Protein AF-A0A817SPJ3-F1 (afdb_monomer)

Nearest PDB structures (foldseek):
  8fky-assembly1_SS  TM=2.440E-01  e=5.234E+00  Homo sapiens

Mean predicted aligned error: 11.81 Å

Sequence (143 aa):
MVADNLAAHMIGGFQSSFSTGYFCRRCLINYDDRSLPILLNNVNTRTTIDHDMFVTELIRQPDKSPLMGVTGPSILQNLIGFHPIMSLPGDVMHDFIEGVCPMIIMAMLKQASTMRLRTYGEIEYFHMLNRMRTPIKIVLRVY

Radius of gyration: 21.51 Å; Cα contacts (8 Å, |Δi|>4): 140; chains: 1; bounding box: 38×29×67 Å

Secondary structure (DSSP, 8-state):
----HHHHHHHHTB---SSSSS--SSB---GGGTTS---GGG--B--HHHHHHHHHHHHH-GGG-SBTTB-S--TTTTSTT--HHHHSPP-HIIIIIIIIHHHHHHHHHHHHHHTT---SS----------SSS---------

Structure (mmCIF, N/CA/C/O backbone):
data_AF-A0A817SPJ3-F1
#
_entry.id   AF-A0A817SPJ3-F1
#
loop_
_atom_site.group_PDB
_atom_site.id
_atom_site.type_symbol
_atom_site.label_atom_id
_atom_site.label_alt_id
_atom_site.label_comp_id
_atom_site.label_asym_id
_atom_site.label_entity_id
_atom_site.label_seq_id
_atom_site.pdbx_PDB_ins_code
_atom_site.Cartn_x
_atom_site.Cartn_y
_atom_site.Cartn_z
_atom_site.occupancy
_atom_site.B_iso_or_equiv
_atom_site.auth_seq_id
_atom_site.auth_comp_id
_atom_site.auth_asym_id
_atom_site.auth_atom_id
_atom_site.pdbx_PDB_model_num
ATOM 1 N N . MET A 1 1 ? -1.300 -14.936 1.843 1.00 50.88 1 MET A N 1
ATOM 2 C CA . MET A 1 1 ? -2.425 -14.310 1.114 1.00 50.88 1 MET A CA 1
ATOM 3 C C . MET A 1 1 ? -1.860 -13.573 -0.080 1.00 50.88 1 MET A C 1
ATOM 5 O O . MET A 1 1 ? -0.920 -12.828 0.123 1.00 50.88 1 MET A O 1
ATOM 9 N N . VAL A 1 2 ? -2.359 -13.832 -1.289 1.00 66.75 2 VAL A N 1
ATOM 10 C CA . VAL A 1 2 ? -1.979 -13.120 -2.521 1.00 66.75 2 VAL A CA 1
ATOM 11 C C . VAL A 1 2 ? -3.203 -12.314 -2.933 1.00 66.75 2 VAL A C 1
ATOM 13 O O . VAL A 1 2 ? -4.285 -12.882 -3.047 1.00 66.75 2 VAL A O 1
ATOM 16 N N . ALA A 1 3 ? -3.054 -11.002 -3.059 1.00 74.62 3 ALA A N 1
ATOM 17 C CA . ALA A 1 3 ? -4.117 -10.089 -3.451 1.00 74.62 3 ALA A CA 1
ATOM 18 C C . ALA A 1 3 ? -3.505 -9.027 -4.362 1.00 74.62 3 ALA A C 1
ATOM 20 O O . ALA A 1 3 ? -2.360 -8.625 -4.140 1.00 74.62 3 ALA A O 1
ATOM 21 N N . ASP A 1 4 ? -4.264 -8.605 -5.369 1.00 85.88 4 ASP A N 1
ATOM 22 C CA . ASP A 1 4 ? -3.882 -7.464 -6.190 1.00 85.88 4 ASP A CA 1
ATOM 23 C C . ASP A 1 4 ? -3.838 -6.190 -5.332 1.00 85.88 4 ASP A C 1
ATOM 25 O O . ASP A 1 4 ? -4.328 -6.137 -4.192 1.00 85.88 4 ASP A O 1
ATOM 29 N N . ASN A 1 5 ? -3.211 -5.143 -5.861 1.00 87.31 5 ASN A N 1
ATOM 30 C CA . ASN A 1 5 ? -3.010 -3.923 -5.099 1.00 87.31 5 ASN A CA 1
ATOM 31 C C . ASN A 1 5 ? -4.332 -3.326 -4.580 1.00 87.31 5 ASN A C 1
ATOM 33 O O . ASN A 1 5 ? -4.386 -2.886 -3.428 1.00 87.31 5 ASN A O 1
ATOM 37 N N . LEU A 1 6 ? -5.395 -3.357 -5.389 1.00 90.94 6 LEU A N 1
ATOM 38 C CA . LEU A 1 6 ? -6.704 -2.816 -5.032 1.00 90.94 6 LEU A CA 1
ATOM 39 C C . LEU A 1 6 ? -7.383 -3.617 -3.917 1.00 90.94 6 LEU A C 1
ATOM 41 O O . LEU A 1 6 ? -7.720 -3.035 -2.883 1.00 90.94 6 LEU A O 1
ATOM 45 N N . ALA A 1 7 ? -7.525 -4.939 -4.058 1.00 91.75 7 ALA A N 1
ATOM 46 C CA . ALA A 1 7 ? -8.166 -5.749 -3.026 1.00 91.75 7 ALA A CA 1
ATOM 47 C C . ALA A 1 7 ? -7.381 -5.700 -1.714 1.00 91.75 7 ALA A C 1
ATOM 49 O O . ALA A 1 7 ? -7.974 -5.619 -0.639 1.00 91.75 7 ALA A O 1
ATOM 50 N N . ALA A 1 8 ? -6.049 -5.676 -1.769 1.00 92.75 8 ALA A N 1
ATOM 51 C CA . ALA A 1 8 ? -5.242 -5.563 -0.562 1.00 92.75 8 ALA A CA 1
ATOM 52 C C . ALA A 1 8 ? -5.390 -4.194 0.140 1.00 92.75 8 ALA A C 1
ATOM 54 O O . ALA A 1 8 ? -5.317 -4.142 1.369 1.00 92.75 8 ALA A O 1
ATOM 55 N N . HIS A 1 9 ? -5.660 -3.098 -0.585 1.00 94.56 9 HIS A N 1
ATOM 56 C CA . HIS A 1 9 ? -6.043 -1.821 0.038 1.00 94.56 9 HIS A CA 1
ATOM 57 C C . HIS A 1 9 ? -7.406 -1.924 0.730 1.00 94.56 9 HIS A C 1
ATOM 59 O O . HIS A 1 9 ? -7.527 -1.533 1.891 1.00 94.56 9 HIS A O 1
ATOM 65 N N . MET A 1 10 ? -8.398 -2.520 0.064 1.00 94.44 10 MET A N 1
ATOM 66 C CA . MET A 1 10 ? -9.745 -2.695 0.619 1.00 94.44 10 MET A CA 1
ATOM 67 C C . MET A 1 10 ? -9.746 -3.577 1.875 1.00 94.44 10 MET A C 1
ATOM 69 O O . MET A 1 10 ? -10.347 -3.215 2.883 1.00 94.44 10 MET A O 1
ATOM 73 N N . ILE A 1 11 ? -9.022 -4.702 1.854 1.00 94.88 11 ILE A N 1
ATOM 74 C CA . ILE A 1 11 ? -8.881 -5.595 3.015 1.00 94.88 11 ILE A CA 1
ATOM 75 C C . ILE A 1 11 ? -8.194 -4.865 4.174 1.00 94.88 11 ILE A C 1
ATOM 77 O O . ILE A 1 11 ? -8.593 -5.004 5.331 1.00 94.88 11 ILE A O 1
ATOM 81 N N . GLY A 1 12 ? -7.150 -4.091 3.878 1.00 94.69 12 GLY A N 1
ATOM 82 C CA . GLY A 1 12 ? -6.342 -3.409 4.883 1.00 94.69 12 GLY A CA 1
ATOM 83 C C . GLY A 1 12 ? -6.962 -2.146 5.485 1.00 94.69 12 GLY A C 1
ATOM 84 O O . GLY A 1 12 ? -6.388 -1.624 6.433 1.00 94.69 12 GLY A O 1
ATOM 85 N N . GLY A 1 13 ? -8.099 -1.661 4.974 1.00 95.75 13 GLY A N 1
ATOM 86 C CA . GLY A 1 13 ? -8.686 -0.392 5.427 1.00 95.75 13 GLY A CA 1
ATOM 87 C C . GLY A 1 13 ? -7.928 0.840 4.913 1.00 95.75 13 GLY A C 1
ATOM 88 O O . GLY A 1 13 ? -7.814 1.853 5.603 1.00 95.75 13 GLY A O 1
ATOM 89 N N . PHE A 1 14 ? -7.365 0.752 3.707 1.00 95.94 14 PHE A N 1
ATOM 90 C CA . PHE A 1 14 ? -6.646 1.847 3.057 1.00 95.94 14 PHE A CA 1
ATOM 91 C C . PHE A 1 14 ? -7.473 2.468 1.926 1.00 95.94 14 PHE A C 1
ATOM 93 O O . PHE A 1 14 ? -8.382 1.843 1.372 1.00 95.94 14 PHE A O 1
ATOM 100 N N . GLN A 1 15 ? -7.133 3.698 1.534 1.00 95.06 15 GLN A N 1
ATOM 101 C CA . GLN A 1 15 ? -7.760 4.331 0.378 1.00 95.06 15 GLN A CA 1
ATOM 102 C C . GLN A 1 15 ? -7.499 3.532 -0.903 1.00 95.06 15 GLN A C 1
ATOM 104 O O . GLN A 1 15 ? -6.425 2.978 -1.109 1.00 95.06 15 GLN A O 1
ATOM 109 N N . SER A 1 16 ? -8.493 3.499 -1.783 1.00 93.25 16 SER A N 1
ATOM 110 C CA . SER A 1 16 ? -8.415 2.802 -3.073 1.00 93.25 16 SER A CA 1
ATOM 111 C C . SER A 1 16 ? -8.129 3.750 -4.247 1.00 93.25 16 SER A C 1
ATOM 113 O O . SER A 1 16 ? -8.217 3.351 -5.404 1.00 93.25 16 SER A O 1
ATOM 115 N N . SER A 1 17 ? -7.805 5.015 -3.953 1.00 92.25 17 SER A N 1
ATOM 116 C CA . SER A 1 17 ? -7.337 5.992 -4.938 1.00 92.25 17 SER A CA 1
ATOM 117 C C . SER A 1 17 ? -5.811 5.996 -4.971 1.00 92.25 17 SER A C 1
ATOM 119 O O . SER A 1 17 ? -5.165 6.314 -3.972 1.00 92.25 17 SER A O 1
ATOM 121 N N . PHE A 1 18 ? -5.236 5.665 -6.130 1.00 90.19 18 PHE A N 1
ATOM 122 C CA . PHE A 1 18 ? -3.780 5.612 -6.333 1.00 90.19 18 PHE A CA 1
ATOM 123 C C . PHE A 1 18 ? -3.192 6.887 -6.943 1.00 90.19 18 PHE A C 1
ATOM 125 O O . PHE A 1 18 ? -1.989 6.967 -7.179 1.00 90.19 18 PHE A O 1
ATOM 132 N N . SER A 1 19 ? -4.039 7.878 -7.217 1.00 90.44 19 SER A N 1
ATOM 133 C CA . SER A 1 19 ? -3.666 9.122 -7.892 1.00 90.44 19 SER A CA 1
ATOM 134 C C . SER A 1 19 ? -3.711 10.354 -6.985 1.00 90.44 19 SER A C 1
ATOM 136 O O . SER A 1 19 ? -3.678 11.471 -7.490 1.00 90.44 19 SER A O 1
ATOM 138 N N . THR A 1 20 ? -3.854 10.173 -5.668 1.00 92.31 20 THR A N 1
ATOM 139 C CA . THR A 1 20 ? -4.048 11.266 -4.699 1.00 92.31 20 THR A CA 1
ATOM 140 C C . THR A 1 20 ? -3.559 10.884 -3.301 1.00 92.31 20 THR A C 1
ATOM 142 O O . THR A 1 20 ? -3.729 9.738 -2.880 1.00 92.31 20 THR A O 1
ATOM 145 N N . GLY A 1 21 ? -3.047 11.852 -2.535 1.00 93.19 21 GLY A N 1
ATOM 146 C CA . GLY A 1 21 ? -2.730 11.677 -1.112 1.00 93.19 21 GLY A CA 1
ATOM 147 C C . GLY A 1 21 ? -1.735 10.544 -0.835 1.00 93.19 21 GLY A C 1
ATOM 148 O O . GLY A 1 21 ? -0.831 10.289 -1.624 1.00 93.19 21 GLY A O 1
ATOM 149 N N . TYR A 1 22 ? -1.893 9.841 0.287 1.00 94.00 22 TYR A N 1
ATOM 150 C CA . TYR A 1 22 ? -0.998 8.747 0.690 1.00 94.00 22 TYR A CA 1
ATOM 151 C C . TYR A 1 22 ? -1.482 7.410 0.126 1.00 94.00 22 TYR A C 1
ATOM 153 O O . TYR A 1 22 ? -2.297 6.711 0.726 1.00 94.00 22 TYR A O 1
ATOM 161 N N . PHE A 1 23 ? -1.030 7.075 -1.074 1.00 91.06 23 PHE A N 1
ATOM 162 C CA . PHE A 1 23 ? -1.555 5.963 -1.876 1.00 91.06 23 PHE A CA 1
ATOM 163 C C . PHE A 1 23 ? -0.925 4.594 -1.575 1.00 91.06 23 PHE A C 1
ATOM 165 O O . PHE A 1 23 ? -1.332 3.594 -2.156 1.00 91.06 23 PHE A O 1
ATOM 172 N N . CYS A 1 24 ? 0.101 4.536 -0.724 1.00 89.94 24 CYS A N 1
ATOM 173 C CA . CYS A 1 24 ? 0.867 3.321 -0.471 1.00 89.94 24 CYS A CA 1
ATOM 174 C C . CYS A 1 24 ? 0.614 2.765 0.936 1.00 89.94 24 CYS A C 1
ATOM 176 O O . CYS A 1 24 ? 0.585 3.501 1.927 1.00 89.94 24 CYS A O 1
ATOM 178 N N . ARG A 1 25 ? 0.530 1.432 1.036 1.00 91.38 25 ARG A N 1
ATOM 179 C CA . ARG A 1 25 ? 0.434 0.715 2.321 1.00 91.38 25 ARG A CA 1
ATOM 180 C C . ARG A 1 25 ? 1.743 0.710 3.112 1.00 91.38 25 ARG A C 1
ATOM 182 O O . ARG A 1 25 ? 1.710 0.512 4.320 1.00 91.38 25 ARG A O 1
ATOM 189 N N . ARG A 1 26 ? 2.891 0.880 2.445 1.00 88.25 26 ARG A N 1
ATOM 190 C CA . ARG A 1 26 ? 4.224 0.711 3.054 1.00 88.25 26 ARG A CA 1
ATOM 191 C C . ARG A 1 26 ? 4.972 2.006 3.316 1.00 88.25 26 ARG A C 1
ATOM 193 O O . ARG A 1 26 ? 5.788 2.035 4.226 1.00 88.25 26 ARG A O 1
ATOM 200 N N . CYS A 1 27 ? 4.713 3.066 2.561 1.00 88.88 27 CYS A N 1
ATOM 201 C CA . CYS A 1 27 ? 5.352 4.360 2.775 1.00 88.88 27 CYS A CA 1
ATOM 202 C C . CYS A 1 27 ? 4.323 5.446 3.093 1.00 88.88 27 CYS A C 1
ATOM 204 O O . CYS A 1 27 ? 3.137 5.328 2.780 1.00 88.88 27 CYS A O 1
ATOM 206 N N . LEU A 1 28 ? 4.801 6.508 3.731 1.00 91.44 28 LEU A N 1
ATOM 207 C CA . LEU A 1 28 ? 4.062 7.731 4.031 1.00 91.44 28 LEU A CA 1
ATOM 208 C C . LEU A 1 28 ? 4.498 8.845 3.074 1.00 91.44 28 LEU A C 1
ATOM 210 O O . LEU A 1 28 ? 4.815 9.953 3.492 1.00 91.44 28 LEU A O 1
ATOM 214 N N . ILE A 1 29 ? 4.546 8.527 1.780 1.00 8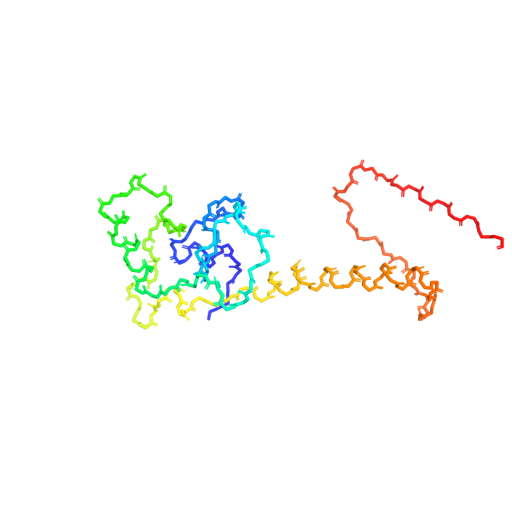9.75 29 ILE A N 1
ATOM 215 C CA . ILE A 1 29 ? 4.824 9.493 0.714 1.00 89.75 29 ILE A CA 1
ATOM 216 C C . ILE A 1 29 ? 3.489 9.988 0.161 1.00 89.75 29 ILE A C 1
ATOM 218 O O . ILE A 1 29 ? 2.602 9.183 -0.141 1.00 89.75 29 ILE A O 1
ATOM 222 N N . ASN A 1 30 ? 3.349 11.305 0.032 1.00 90.94 30 ASN A N 1
ATOM 223 C CA . ASN A 1 30 ? 2.210 11.897 -0.651 1.00 90.94 30 ASN A CA 1
ATOM 224 C C . ASN A 1 30 ? 2.381 11.751 -2.171 1.00 90.94 30 ASN A C 1
ATOM 226 O O . ASN A 1 30 ? 3.492 11.809 -2.695 1.00 90.94 30 ASN A O 1
ATOM 230 N N . TYR A 1 31 ? 1.278 11.566 -2.889 1.00 89.88 31 TYR A N 1
ATOM 231 C CA . TYR A 1 31 ? 1.245 11.479 -4.341 1.00 89.88 31 TYR A CA 1
ATOM 232 C C . TYR A 1 31 ? 1.973 12.643 -5.021 1.00 89.88 31 TYR A C 1
ATOM 234 O O . TYR A 1 31 ? 2.664 12.421 -6.019 1.00 89.88 31 TYR A O 1
ATOM 242 N N . ASP A 1 32 ? 1.872 13.849 -4.468 1.00 89.31 32 ASP A N 1
ATOM 243 C CA . ASP A 1 32 ? 2.519 15.043 -5.021 1.00 89.31 32 ASP A CA 1
ATOM 244 C C . ASP A 1 32 ? 4.054 14.992 -4.904 1.00 89.31 32 ASP A C 1
ATOM 246 O O . ASP A 1 32 ? 4.759 15.500 -5.773 1.00 89.31 32 ASP A O 1
ATOM 250 N N . ASP A 1 33 ? 4.577 14.268 -3.913 1.00 85.12 33 ASP A N 1
ATOM 251 C CA . ASP A 1 33 ? 6.013 14.147 -3.631 1.00 85.12 33 ASP A CA 1
ATOM 252 C C . ASP A 1 33 ? 6.665 12.914 -4.288 1.00 85.12 33 ASP A C 1
ATOM 254 O O . ASP A 1 33 ? 7.872 12.691 -4.167 1.00 85.12 33 ASP A O 1
ATOM 258 N N . ARG A 1 34 ? 5.890 12.093 -5.014 1.00 81.88 34 ARG A N 1
ATOM 259 C CA . ARG A 1 34 ? 6.333 10.780 -5.532 1.00 81.88 34 ARG A CA 1
ATOM 260 C C . ARG A 1 34 ? 7.516 10.836 -6.506 1.00 81.88 34 ARG A C 1
ATOM 262 O O . ARG A 1 34 ? 8.185 9.829 -6.705 1.00 81.88 34 ARG A O 1
ATOM 269 N N . SER A 1 35 ? 7.726 11.974 -7.168 1.00 73.88 35 SER A N 1
ATOM 270 C CA . SER A 1 35 ? 8.758 12.159 -8.198 1.00 73.88 35 SER A CA 1
ATOM 271 C C . SER A 1 35 ? 10.107 12.611 -7.646 1.00 73.88 35 SER A C 1
ATOM 273 O O . SER A 1 35 ? 11.057 12.755 -8.416 1.00 73.88 35 SER A O 1
ATOM 275 N N . LEU A 1 36 ? 10.210 12.873 -6.341 1.00 63.84 36 LEU A N 1
ATOM 276 C CA . LEU A 1 36 ? 11.479 13.262 -5.742 1.00 63.84 36 LEU A CA 1
ATOM 277 C C . LEU A 1 36 ? 12.454 12.072 -5.781 1.00 63.84 36 LEU A C 1
ATOM 279 O O . LEU A 1 36 ? 12.037 10.935 -5.548 1.00 63.84 36 LEU A O 1
ATOM 283 N N . PRO A 1 37 ? 13.751 12.292 -6.067 1.00 58.12 37 PRO A N 1
ATOM 284 C CA . PRO A 1 37 ? 14.770 11.263 -5.921 1.00 58.12 37 PRO A CA 1
ATOM 285 C C . PRO A 1 37 ? 14.948 10.968 -4.429 1.00 58.12 37 PRO A C 1
ATOM 287 O O . PRO A 1 37 ? 15.806 11.532 -3.751 1.00 58.12 37 PRO A O 1
ATOM 290 N N . ILE A 1 38 ? 14.082 10.115 -3.891 1.00 58.59 38 ILE A N 1
ATOM 291 C CA . ILE A 1 38 ? 14.167 9.688 -2.504 1.00 58.59 38 ILE A CA 1
ATOM 292 C C . ILE A 1 38 ? 15.312 8.680 -2.446 1.00 58.59 38 ILE A C 1
ATOM 294 O O . ILE A 1 38 ? 15.202 7.555 -2.934 1.00 58.59 38 ILE A O 1
ATOM 298 N N . LEU A 1 39 ? 16.443 9.100 -1.876 1.00 57.66 39 LEU A N 1
ATOM 299 C CA . LEU A 1 39 ? 17.477 8.174 -1.421 1.00 57.66 39 LEU A CA 1
ATOM 300 C C . LEU A 1 39 ? 16.785 7.098 -0.577 1.00 57.66 39 LEU A C 1
ATOM 302 O O . LEU A 1 39 ? 16.078 7.448 0.367 1.00 57.66 39 LEU A O 1
ATOM 306 N N . LEU A 1 40 ? 16.987 5.813 -0.899 1.00 57.28 40 LEU A N 1
ATOM 307 C CA . LEU A 1 40 ? 16.324 4.681 -0.224 1.00 57.28 40 LEU A CA 1
ATOM 308 C C . LEU A 1 40 ? 16.387 4.767 1.316 1.00 57.28 40 LEU A C 1
ATOM 310 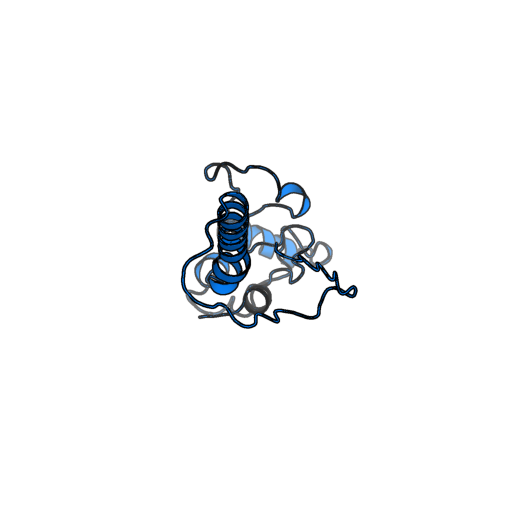O O . LEU A 1 40 ? 15.490 4.272 1.990 1.00 57.28 40 LEU A O 1
ATOM 314 N N . ASN A 1 41 ? 17.406 5.434 1.865 1.00 57.44 41 ASN A N 1
ATOM 315 C CA . ASN A 1 41 ? 17.611 5.608 3.304 1.00 57.44 41 ASN A CA 1
ATOM 316 C C . ASN A 1 41 ? 16.696 6.651 3.977 1.00 57.44 41 ASN A C 1
ATOM 318 O O . ASN A 1 41 ? 16.641 6.675 5.200 1.00 57.44 41 ASN A O 1
ATOM 322 N N . ASN A 1 42 ? 15.976 7.484 3.217 1.00 62.97 42 ASN A N 1
ATOM 323 C CA . ASN A 1 42 ? 15.103 8.544 3.744 1.00 62.97 42 ASN A CA 1
ATOM 324 C C . ASN A 1 42 ? 13.615 8.310 3.427 1.00 62.97 42 ASN A C 1
ATOM 326 O O . ASN A 1 42 ? 12.802 9.230 3.525 1.00 62.97 42 ASN A O 1
ATOM 330 N N . VAL A 1 43 ? 13.233 7.097 3.016 1.00 68.94 43 VAL A N 1
ATOM 331 C CA . VAL A 1 43 ? 11.822 6.774 2.783 1.00 68.94 43 VAL A CA 1
ATOM 332 C C . VAL A 1 43 ? 11.119 6.646 4.133 1.00 68.94 43 VAL A C 1
ATOM 334 O O . VAL A 1 43 ? 11.347 5.682 4.865 1.00 68.94 43 VAL A O 1
ATOM 337 N N . ASN A 1 44 ? 10.220 7.587 4.438 1.00 82.31 44 ASN A N 1
ATOM 338 C CA . ASN A 1 44 ? 9.307 7.475 5.575 1.00 82.31 44 ASN A CA 1
ATOM 339 C C . ASN A 1 44 ? 8.437 6.223 5.401 1.00 82.31 44 ASN A C 1
ATOM 341 O O . ASN A 1 44 ? 7.457 6.213 4.650 1.00 82.31 44 ASN A O 1
ATOM 345 N N . THR A 1 45 ? 8.841 5.142 6.063 1.00 89.19 45 THR A N 1
ATOM 346 C CA . THR A 1 45 ? 8.171 3.842 6.023 1.00 89.19 45 THR A CA 1
ATOM 347 C C . THR A 1 45 ? 7.080 3.823 7.081 1.00 89.19 45 THR A C 1
ATOM 349 O O . THR A 1 45 ? 7.296 4.254 8.208 1.00 89.19 45 THR A O 1
ATOM 352 N N . ARG A 1 46 ? 5.902 3.320 6.720 1.00 92.50 46 ARG A N 1
ATOM 353 C CA . ARG A 1 46 ? 4.772 3.187 7.635 1.00 92.50 46 ARG A CA 1
ATOM 354 C C . ARG A 1 46 ? 5.045 2.043 8.606 1.00 92.50 46 ARG A C 1
ATOM 356 O O . ARG A 1 46 ? 5.122 0.888 8.183 1.00 92.50 46 ARG A O 1
ATOM 363 N N . THR A 1 47 ? 5.164 2.350 9.892 1.00 94.06 47 THR A N 1
ATOM 364 C CA . THR A 1 47 ? 5.282 1.326 10.936 1.00 94.06 47 THR A CA 1
ATOM 365 C C . THR A 1 47 ? 3.904 0.834 11.387 1.00 94.06 47 THR A C 1
ATOM 367 O O . THR A 1 47 ? 2.872 1.426 11.059 1.00 94.06 47 THR A O 1
ATOM 370 N N . THR A 1 48 ? 3.867 -0.269 12.139 1.00 94.69 48 THR A N 1
ATOM 371 C CA . THR A 1 48 ? 2.631 -0.744 12.784 1.00 94.69 48 THR A CA 1
ATOM 372 C C . THR A 1 48 ? 2.090 0.296 13.766 1.00 94.69 48 THR A C 1
ATOM 374 O O . THR A 1 48 ? 0.902 0.587 13.750 1.00 94.69 48 THR A O 1
ATOM 377 N N . ILE A 1 49 ? 2.983 0.945 14.521 1.00 95.56 49 ILE A N 1
ATOM 378 C CA . ILE A 1 49 ? 2.653 1.991 15.497 1.00 95.56 49 ILE A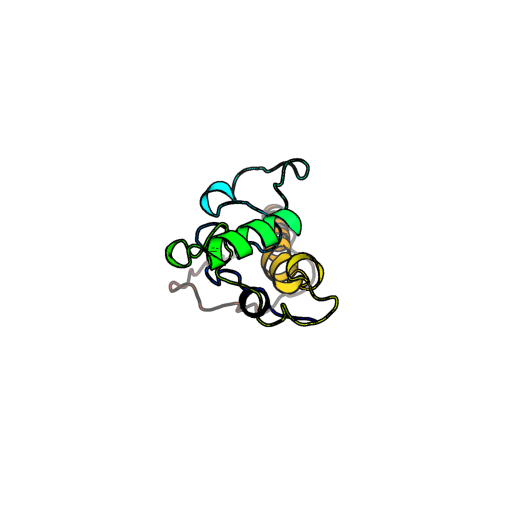 CA 1
ATOM 379 C C . ILE A 1 49 ? 1.993 3.192 14.809 1.00 95.56 49 ILE A C 1
ATOM 381 O O . ILE A 1 49 ? 0.938 3.647 15.249 1.00 95.56 49 ILE A O 1
ATOM 385 N N . ASP A 1 50 ? 2.576 3.677 13.706 1.00 94.31 50 ASP A N 1
ATOM 386 C CA . ASP A 1 50 ? 1.995 4.789 12.941 1.00 94.31 50 ASP A CA 1
ATOM 387 C C . ASP A 1 50 ? 0.598 4.426 12.433 1.00 94.31 50 ASP A C 1
ATOM 389 O O . ASP A 1 50 ? -0.341 5.214 12.534 1.00 94.31 50 ASP A O 1
ATOM 393 N N . HIS A 1 51 ? 0.451 3.212 11.894 1.00 96.00 51 HIS A N 1
ATOM 394 C CA . HIS A 1 51 ? -0.819 2.741 11.360 1.00 96.00 51 HIS A CA 1
ATOM 395 C C . HIS A 1 51 ? -1.906 2.668 12.436 1.00 96.00 51 HIS A C 1
ATOM 397 O O . HIS A 1 51 ? -2.987 3.216 12.222 1.00 96.00 51 HIS A O 1
ATOM 403 N N . ASP A 1 52 ? -1.608 2.064 13.587 1.00 96.25 52 ASP A N 1
ATOM 404 C CA . ASP A 1 52 ? -2.546 1.935 14.705 1.00 96.25 52 ASP A CA 1
ATOM 405 C C . ASP A 1 52 ? -2.954 3.303 15.262 1.00 96.25 52 ASP A C 1
ATOM 407 O O . ASP A 1 52 ? -4.123 3.524 15.599 1.00 96.25 52 ASP A O 1
ATOM 411 N N . MET A 1 53 ? -2.017 4.256 15.301 1.00 96.81 53 MET A N 1
ATOM 412 C CA . MET A 1 53 ? -2.300 5.641 15.670 1.00 96.81 53 MET A CA 1
ATOM 413 C C . MET A 1 53 ? -3.287 6.288 14.688 1.00 96.81 53 MET A C 1
ATOM 415 O O . MET A 1 53 ? -4.278 6.876 15.126 1.00 96.81 53 MET A O 1
ATOM 419 N N . PHE A 1 54 ? -3.068 6.155 13.374 1.00 96.06 54 PHE A N 1
ATOM 420 C CA . PHE A 1 54 ? -3.983 6.704 12.365 1.00 96.06 54 PHE A CA 1
ATOM 421 C C . PHE A 1 54 ? -5.369 6.059 12.428 1.00 96.06 54 PHE A C 1
ATOM 423 O O . PHE A 1 54 ? -6.370 6.766 12.343 1.00 96.06 54 PHE A O 1
ATOM 430 N N . VAL A 1 55 ? -5.444 4.736 12.612 1.00 96.69 55 VAL A N 1
ATOM 431 C CA . VAL A 1 55 ? -6.718 4.015 12.761 1.00 96.69 55 VAL A CA 1
ATOM 432 C C . VAL A 1 55 ? -7.459 4.494 14.010 1.00 96.69 55 VAL A C 1
ATOM 434 O O . VAL A 1 55 ? -8.644 4.810 13.932 1.00 96.69 55 VAL A O 1
ATOM 437 N N . THR A 1 56 ? -6.770 4.612 15.147 1.00 96.69 56 THR A N 1
ATOM 438 C CA . THR A 1 56 ? -7.365 5.083 16.408 1.00 96.69 56 THR A CA 1
ATOM 439 C C . THR A 1 56 ? -7.906 6.505 16.281 1.00 96.69 56 THR A C 1
ATOM 441 O O . THR A 1 56 ? -9.006 6.797 16.752 1.00 96.69 56 THR A O 1
ATOM 444 N N . GLU A 1 57 ? -7.153 7.394 15.635 1.00 96.62 57 GLU A N 1
ATOM 445 C CA . GLU A 1 57 ? -7.580 8.774 15.407 1.00 96.62 57 GLU A CA 1
ATOM 446 C C . GLU A 1 57 ? -8.801 8.842 14.485 1.00 96.62 57 GLU A C 1
ATOM 448 O O . GLU A 1 57 ? -9.744 9.581 14.757 1.00 96.62 57 GLU A O 1
ATOM 453 N N . LEU A 1 58 ? -8.832 8.019 13.440 1.00 96.06 58 LEU A N 1
ATOM 454 C CA . LEU A 1 58 ? -9.938 7.981 12.490 1.00 96.06 58 LEU A CA 1
ATOM 455 C C . LEU A 1 58 ? -11.204 7.335 13.084 1.00 96.06 58 LEU A C 1
ATOM 457 O O . LEU A 1 58 ? -12.310 7.732 12.735 1.00 96.06 58 LEU A O 1
ATOM 461 N N . ILE A 1 59 ? -11.068 6.415 14.047 1.00 94.75 59 ILE A N 1
ATOM 462 C CA . ILE A 1 59 ? -12.201 5.919 14.852 1.00 94.75 59 ILE A CA 1
ATOM 463 C C . ILE A 1 59 ? -12.798 7.047 15.708 1.00 94.75 59 ILE A C 1
ATOM 465 O O . ILE A 1 59 ? -14.015 7.109 15.877 1.00 94.75 59 ILE A O 1
ATOM 469 N N . ARG A 1 60 ? -11.963 7.947 16.245 1.00 95.50 60 ARG A N 1
ATOM 470 C CA . ARG A 1 60 ? -12.426 9.110 17.022 1.00 95.50 60 ARG A CA 1
ATOM 471 C C . ARG A 1 60 ? -13.021 10.207 16.140 1.00 95.50 60 ARG A C 1
ATOM 473 O O . ARG A 1 60 ? -13.949 10.879 16.579 1.00 95.50 60 ARG A O 1
ATOM 480 N N . GLN A 1 61 ? -12.477 10.399 14.938 1.00 95.31 61 GLN A N 1
ATOM 481 C CA . GLN A 1 61 ? -12.833 11.480 14.009 1.00 95.31 61 GLN A CA 1
ATOM 482 C C . GLN A 1 61 ? -13.023 10.935 12.580 1.00 95.31 61 GLN A C 1
ATOM 484 O O . GLN A 1 61 ? -12.135 11.083 11.731 1.00 95.31 61 GLN A O 1
ATOM 489 N N . PRO A 1 62 ? -14.165 10.276 12.295 1.00 92.88 62 PRO A N 1
ATOM 490 C CA . PRO A 1 62 ? -14.399 9.609 11.010 1.00 92.88 62 PRO A CA 1
ATOM 491 C C . PRO A 1 62 ? -14.450 10.559 9.805 1.00 92.88 62 PRO A C 1
ATOM 493 O O . PRO A 1 62 ? -14.192 10.152 8.674 1.00 92.88 62 PRO A O 1
ATOM 496 N N . ASP A 1 63 ? -14.762 11.832 10.041 1.00 94.50 63 ASP A N 1
ATOM 497 C CA . ASP A 1 63 ? -14.836 12.912 9.054 1.00 94.50 63 ASP A CA 1
ATOM 498 C C . ASP A 1 63 ? -13.477 13.264 8.426 1.00 94.50 63 ASP A C 1
ATOM 500 O O . ASP A 1 63 ? -13.427 13.824 7.333 1.00 94.50 63 ASP A O 1
ATOM 504 N N . LYS A 1 64 ? -12.368 12.878 9.069 1.00 91.88 64 LYS A N 1
ATOM 505 C CA . LYS A 1 64 ? -10.999 13.089 8.569 1.00 91.88 64 LYS A CA 1
ATOM 506 C C . LYS A 1 64 ? -10.520 12.022 7.581 1.00 91.88 64 LYS A C 1
ATOM 508 O O . LYS A 1 64 ? -9.352 12.025 7.192 1.00 91.88 64 LYS A O 1
ATOM 513 N N . SER A 1 65 ? -11.382 11.084 7.199 1.00 91.69 65 SER A N 1
ATOM 514 C CA . SER A 1 65 ? -11.039 10.025 6.252 1.00 91.69 65 SER A CA 1
ATOM 515 C C . SER A 1 65 ? -10.875 10.566 4.818 1.00 91.69 65 SER A C 1
ATOM 517 O O . SER A 1 65 ? -11.738 11.315 4.359 1.00 91.69 65 SER A O 1
ATOM 519 N N . PRO A 1 66 ? -9.829 10.166 4.064 1.00 94.69 66 PRO A N 1
ATOM 520 C CA . PRO A 1 66 ? -8.719 9.303 4.471 1.00 94.69 66 PRO A CA 1
ATOM 521 C C . PRO A 1 66 ? -7.621 10.053 5.252 1.00 94.69 66 PRO A C 1
ATOM 523 O O . PRO A 1 66 ? -7.034 11.012 4.750 1.00 94.69 66 PRO A O 1
ATOM 526 N N . LEU A 1 67 ? -7.241 9.542 6.429 1.00 95.56 67 LEU A N 1
ATOM 527 C CA . LEU A 1 67 ? -6.134 10.077 7.233 1.00 95.56 67 LEU A CA 1
ATOM 528 C C . LEU A 1 67 ? -4.848 9.313 6.921 1.00 95.56 67 LEU A C 1
ATOM 530 O O . LEU A 1 67 ? -4.752 8.114 7.174 1.00 95.56 67 LEU A O 1
ATOM 534 N N . MET A 1 68 ? -3.846 9.992 6.355 1.00 94.81 68 MET A N 1
ATOM 535 C CA . MET A 1 68 ? -2.580 9.358 5.949 1.00 94.81 68 MET A CA 1
ATOM 536 C C . MET A 1 68 ? -2.802 8.102 5.080 1.00 94.81 68 MET A C 1
ATOM 538 O O . MET A 1 68 ? -2.080 7.106 5.168 1.00 94.81 68 MET A O 1
ATOM 542 N N . GLY A 1 69 ? -3.847 8.120 4.245 1.00 95.00 69 GLY A N 1
ATOM 543 C CA . GLY A 1 69 ? -4.209 7.011 3.357 1.00 95.00 69 GLY A CA 1
ATOM 544 C C . GLY A 1 69 ? -4.955 5.856 4.029 1.00 95.00 69 GLY A C 1
ATOM 545 O O . GLY A 1 69 ? -5.278 4.882 3.355 1.00 95.00 69 GLY A O 1
ATOM 546 N N . VAL A 1 70 ? -5.233 5.940 5.332 1.00 96.62 70 VAL A N 1
ATOM 547 C CA . VAL A 1 70 ? -6.117 5.017 6.057 1.00 96.62 70 VAL A CA 1
ATOM 548 C C . VAL A 1 70 ? -7.551 5.521 5.937 1.00 96.62 70 VAL A C 1
ATOM 550 O O . VAL A 1 70 ? -7.806 6.701 6.163 1.00 96.62 70 VAL A O 1
ATOM 553 N N . THR A 1 71 ? -8.482 4.641 5.582 1.00 96.50 71 THR A N 1
ATOM 554 C CA . THR A 1 71 ? -9.919 4.951 5.510 1.00 96.50 71 THR A CA 1
ATOM 555 C C . THR A 1 71 ? -10.707 4.389 6.684 1.00 96.50 71 THR A C 1
ATOM 557 O O . THR A 1 71 ? -11.818 4.849 6.938 1.00 96.50 71 THR A O 1
ATOM 560 N N . GLY A 1 72 ? -10.146 3.411 7.394 1.00 95.06 72 GLY A N 1
ATOM 561 C CA . GLY A 1 72 ? -10.786 2.737 8.513 1.00 95.06 72 GLY A CA 1
ATOM 562 C C . GLY A 1 72 ? -9.950 1.571 9.034 1.00 95.06 72 GLY A C 1
ATOM 563 O O . GLY A 1 72 ? -8.861 1.306 8.519 1.00 95.06 72 GLY A O 1
ATOM 564 N N . PRO A 1 73 ? -10.452 0.859 10.053 1.00 95.81 73 PRO A N 1
ATOM 565 C CA . PRO A 1 73 ? -9.868 -0.407 10.461 1.00 95.81 73 PRO A CA 1
ATOM 566 C C . PRO A 1 73 ? -9.926 -1.452 9.339 1.00 95.81 73 PRO A C 1
ATOM 568 O O . PRO A 1 73 ? -10.837 -1.457 8.508 1.00 95.81 73 PRO A O 1
ATOM 571 N N . SER A 1 74 ? -8.981 -2.391 9.352 1.00 95.69 74 SER A N 1
ATOM 572 C CA . SER A 1 74 ? -9.022 -3.544 8.454 1.00 95.69 74 SER A CA 1
ATOM 573 C C . SER A 1 74 ? -10.202 -4.461 8.769 1.00 95.69 74 SER A C 1
ATOM 575 O O . SER A 1 74 ? -10.494 -4.743 9.931 1.00 95.69 74 SER A O 1
ATOM 577 N N . ILE A 1 75 ? -10.807 -5.038 7.728 1.00 95.31 75 ILE A N 1
ATOM 578 C CA . ILE A 1 75 ? -11.867 -6.049 7.879 1.00 95.31 75 ILE A CA 1
ATOM 579 C C . ILE A 1 75 ? -11.388 -7.301 8.635 1.00 95.31 75 ILE A C 1
ATOM 581 O O . ILE A 1 75 ? -12.198 -8.031 9.199 1.00 95.31 75 ILE A O 1
ATOM 585 N N . LEU A 1 76 ? -10.074 -7.551 8.651 1.00 94.81 76 LEU A N 1
ATOM 586 C CA . LEU A 1 76 ? -9.446 -8.683 9.331 1.00 94.81 76 LEU A CA 1
ATOM 587 C C . LEU A 1 76 ? -8.805 -8.285 10.671 1.00 94.81 76 LEU A C 1
ATOM 589 O O . LEU A 1 76 ? -8.029 -9.064 11.211 1.00 94.81 76 LEU A O 1
ATOM 593 N N . GLN A 1 77 ? -9.123 -7.115 11.239 1.00 92.38 77 GLN A N 1
ATOM 594 C CA . GLN A 1 77 ? -8.513 -6.645 12.497 1.00 92.38 77 GLN A CA 1
ATOM 595 C C . GLN A 1 77 ? -8.665 -7.624 13.678 1.00 92.38 77 GLN A C 1
ATOM 597 O O . GLN A 1 77 ? -7.833 -7.647 14.576 1.00 92.38 77 GLN A O 1
ATOM 602 N N . ASN A 1 78 ? -9.727 -8.436 13.682 1.00 93.06 78 ASN A N 1
ATOM 603 C CA . ASN A 1 78 ? -10.018 -9.381 14.762 1.00 93.06 78 ASN A CA 1
ATOM 604 C C . ASN A 1 78 ? -9.331 -10.743 14.550 1.00 93.06 78 ASN A C 1
ATOM 606 O O . ASN A 1 78 ? -9.455 -11.633 15.391 1.00 93.06 78 ASN A O 1
ATOM 610 N N . LEU A 1 79 ? -8.646 -10.941 13.419 1.00 95.06 79 LEU A N 1
ATOM 611 C 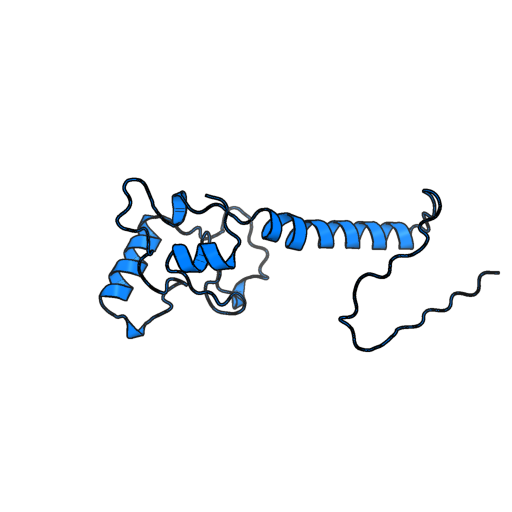CA . LEU A 1 79 ? -7.936 -12.177 13.125 1.00 95.06 79 LEU A CA 1
ATOM 612 C C . LEU A 1 79 ? -6.603 -12.196 13.885 1.00 95.06 79 LEU A C 1
ATOM 614 O O . LEU A 1 79 ? -5.745 -11.336 13.699 1.00 95.06 79 LEU A O 1
ATOM 618 N N . ILE A 1 80 ? -6.418 -13.206 14.733 1.00 94.31 80 ILE A N 1
ATOM 619 C CA . ILE A 1 80 ? -5.210 -13.354 15.552 1.00 94.31 80 ILE A CA 1
ATOM 620 C C . ILE A 1 80 ? -3.977 -13.465 14.647 1.00 94.31 80 ILE A C 1
ATOM 622 O O . ILE A 1 80 ? -3.937 -14.283 13.729 1.00 94.31 80 ILE A O 1
ATOM 626 N N . GLY A 1 81 ? -2.961 -12.645 14.925 1.00 91.81 81 GLY A N 1
ATOM 627 C CA . GLY A 1 81 ? -1.708 -12.621 14.164 1.00 91.81 81 GLY A CA 1
ATOM 628 C C . GLY A 1 81 ? -1.794 -11.894 12.818 1.00 91.81 81 GLY A C 1
ATOM 629 O O . GLY A 1 81 ? -0.811 -11.884 12.076 1.00 91.81 81 GLY A O 1
ATOM 630 N N . PHE A 1 82 ? -2.934 -11.278 12.494 1.00 95.00 82 PHE A N 1
ATOM 631 C CA . PHE A 1 82 ? -3.067 -10.433 11.317 1.00 95.00 82 PHE A CA 1
ATOM 632 C C . PHE A 1 82 ? -2.811 -8.968 11.667 1.00 95.00 82 PHE A C 1
ATOM 634 O O . PHE A 1 82 ? -3.443 -8.404 12.555 1.00 95.00 82 PHE A O 1
ATOM 641 N N . HIS A 1 83 ? -1.922 -8.332 10.911 1.00 94.62 83 HIS A N 1
ATOM 642 C CA . HIS A 1 83 ? -1.748 -6.888 10.935 1.00 94.62 83 HIS A CA 1
ATOM 643 C C . HIS A 1 83 ? -1.584 -6.389 9.495 1.00 94.62 83 HIS A C 1
ATOM 645 O O . HIS A 1 83 ? -0.688 -6.881 8.806 1.00 94.62 83 HIS A O 1
ATOM 651 N N . PRO A 1 84 ? -2.355 -5.394 9.012 1.00 93.62 84 PRO A N 1
ATOM 652 C CA . PRO A 1 84 ? -2.322 -4.966 7.610 1.00 93.62 84 PRO A CA 1
ATOM 653 C C . PRO A 1 84 ? -0.913 -4.667 7.083 1.00 93.62 84 PRO A C 1
ATOM 655 O O . PRO A 1 84 ? -0.551 -5.092 5.992 1.00 93.62 84 PRO A O 1
ATOM 658 N N . ILE A 1 85 ? -0.086 -4.005 7.894 1.00 93.44 85 ILE A N 1
ATOM 659 C CA . ILE A 1 85 ? 1.300 -3.649 7.542 1.00 93.44 85 ILE A CA 1
ATOM 660 C C . ILE A 1 85 ? 2.236 -4.862 7.417 1.00 93.44 85 ILE A C 1
ATOM 662 O O . ILE A 1 85 ? 3.150 -4.841 6.595 1.00 93.44 85 ILE A O 1
ATOM 666 N N . MET A 1 86 ? 2.017 -5.923 8.199 1.00 92.00 86 MET A N 1
ATOM 667 C CA . MET A 1 86 ? 2.902 -7.097 8.220 1.00 92.00 86 MET A CA 1
ATOM 668 C C . MET A 1 86 ? 2.387 -8.249 7.353 1.00 92.00 86 MET A C 1
ATOM 670 O O . MET A 1 86 ? 3.178 -8.994 6.779 1.00 92.00 86 MET A O 1
ATOM 674 N N . SER A 1 87 ? 1.068 -8.404 7.259 1.00 92.75 87 SER A N 1
ATOM 675 C CA . SER A 1 87 ? 0.413 -9.592 6.709 1.00 92.75 87 SER A CA 1
ATOM 676 C C . SER A 1 87 ? -0.029 -9.430 5.251 1.00 92.75 87 SER A C 1
ATOM 678 O O . SER A 1 87 ? -0.168 -10.434 4.551 1.00 92.75 87 SER A O 1
ATOM 680 N N . LEU A 1 88 ? -0.239 -8.197 4.763 1.00 91.56 88 LEU A N 1
ATOM 681 C CA . LEU A 1 88 ? -0.530 -7.941 3.346 1.00 91.56 88 LEU A CA 1
ATOM 682 C C . LEU A 1 88 ? 0.788 -7.843 2.557 1.00 91.56 88 LEU A C 1
ATOM 684 O O . LEU A 1 88 ? 1.601 -6.941 2.811 1.00 91.56 88 LEU A O 1
ATOM 688 N N . PRO A 1 89 ? 1.034 -8.731 1.576 1.00 86.88 89 PRO A N 1
ATOM 689 C CA . PRO A 1 89 ? 2.229 -8.616 0.753 1.00 86.88 89 PRO A CA 1
ATOM 690 C C . PRO A 1 89 ? 2.167 -7.376 -0.152 1.00 86.88 89 PRO A C 1
ATOM 692 O O . PRO A 1 89 ? 1.114 -6.762 -0.367 1.00 86.88 89 PRO A O 1
ATOM 695 N N . GLY A 1 90 ? 3.337 -6.993 -0.664 1.00 80.75 90 GLY A N 1
ATOM 696 C CA . GLY A 1 90 ? 3.414 -6.108 -1.824 1.00 80.75 90 GLY A CA 1
ATOM 697 C C . GLY A 1 90 ? 2.886 -6.813 -3.073 1.00 80.75 90 GLY A C 1
ATOM 698 O O . GLY A 1 90 ? 2.858 -8.045 -3.131 1.00 80.75 90 GLY A O 1
ATOM 699 N N . ASP A 1 91 ? 2.469 -6.030 -4.059 1.00 80.75 91 ASP A N 1
ATOM 700 C CA . ASP A 1 91 ? 2.021 -6.552 -5.345 1.00 80.75 91 ASP A CA 1
ATOM 701 C C . ASP A 1 91 ? 3.221 -6.598 -6.297 1.00 80.75 91 ASP A C 1
ATOM 703 O O . ASP A 1 91 ? 3.543 -5.629 -6.978 1.00 80.75 91 ASP A O 1
ATOM 707 N N . VAL A 1 92 ? 3.924 -7.735 -6.307 1.00 75.56 92 VAL A N 1
ATOM 708 C CA . VAL A 1 92 ? 5.114 -7.927 -7.154 1.00 75.56 92 VAL A CA 1
ATOM 709 C C . VAL A 1 92 ? 4.766 -7.792 -8.637 1.00 75.56 92 VAL A C 1
ATOM 711 O O . VAL A 1 92 ? 5.598 -7.324 -9.411 1.00 75.56 92 VAL A O 1
ATOM 714 N N . MET A 1 93 ? 3.553 -8.177 -9.048 1.00 72.75 93 MET A N 1
ATOM 715 C CA . MET A 1 93 ? 3.149 -8.037 -10.445 1.00 72.75 93 MET A CA 1
ATOM 716 C C . MET A 1 93 ? 3.027 -6.561 -10.811 1.00 72.75 93 MET A C 1
ATOM 718 O O . MET A 1 93 ? 3.636 -6.134 -11.790 1.00 72.75 93 MET A O 1
ATOM 722 N N . HIS A 1 94 ? 2.351 -5.765 -9.987 1.00 69.19 94 HIS A N 1
ATOM 723 C CA . HIS A 1 94 ? 2.263 -4.326 -10.210 1.00 69.19 94 HIS A CA 1
ATOM 724 C C . HIS A 1 94 ? 3.642 -3.643 -10.140 1.00 69.19 94 HIS A C 1
ATOM 726 O O . HIS A 1 94 ? 4.051 -2.940 -11.063 1.00 69.19 94 HIS A O 1
ATOM 732 N N . ASP A 1 95 ? 4.408 -3.879 -9.075 1.00 69.38 95 ASP A N 1
ATOM 733 C CA . ASP A 1 95 ? 5.637 -3.120 -8.823 1.00 69.38 95 ASP A CA 1
ATOM 734 C C . ASP A 1 95 ? 6.763 -3.490 -9.803 1.00 69.38 95 ASP A C 1
ATOM 736 O O . ASP A 1 95 ? 7.502 -2.623 -10.282 1.00 69.38 95 ASP A O 1
ATOM 740 N N . PHE A 1 96 ? 6.886 -4.774 -10.149 1.00 75.50 96 PHE A N 1
ATOM 741 C CA . PHE A 1 96 ? 7.948 -5.254 -11.028 1.00 75.50 96 PHE A CA 1
ATOM 742 C C . PHE A 1 96 ? 7.499 -5.350 -12.486 1.00 75.50 96 PHE A C 1
ATOM 744 O O . PHE A 1 96 ? 8.149 -4.771 -13.356 1.00 75.50 96 PHE A O 1
ATOM 751 N N . ILE A 1 97 ? 6.397 -6.053 -12.764 1.00 75.25 97 ILE A N 1
ATOM 752 C CA . ILE A 1 97 ? 5.986 -6.394 -14.135 1.00 75.25 97 ILE A CA 1
ATOM 753 C C . ILE A 1 97 ? 5.254 -5.231 -14.813 1.00 75.25 97 ILE A C 1
ATOM 755 O O . ILE A 1 97 ? 5.471 -5.012 -16.002 1.00 75.25 97 ILE A O 1
ATOM 759 N N . GLU A 1 98 ? 4.434 -4.466 -14.090 1.00 71.38 98 GLU A N 1
ATOM 760 C CA . GLU A 1 98 ? 3.755 -3.284 -14.648 1.00 71.38 98 GLU A CA 1
ATOM 761 C C . GLU A 1 98 ? 4.587 -2.001 -14.491 1.00 71.38 98 GLU A C 1
ATOM 763 O O . GLU A 1 98 ? 4.543 -1.125 -15.355 1.00 71.38 98 GLU A O 1
ATOM 768 N N . GLY A 1 99 ? 5.381 -1.902 -13.423 1.00 75.56 99 GLY A N 1
ATOM 769 C CA . GLY A 1 99 ? 6.220 -0.743 -13.129 1.00 75.56 99 GLY A CA 1
ATOM 770 C C . GLY A 1 99 ? 7.595 -0.794 -13.796 1.00 75.56 99 GLY A C 1
ATOM 771 O O . GLY A 1 99 ? 7.840 -0.176 -14.835 1.00 75.56 99 GLY A O 1
ATOM 772 N N . VAL A 1 100 ? 8.542 -1.480 -13.154 1.00 79.25 100 VAL A N 1
ATOM 773 C CA . VAL A 1 100 ? 9.975 -1.360 -13.476 1.00 79.25 100 VAL A CA 1
ATOM 774 C C . VAL A 1 100 ? 10.359 -2.048 -14.789 1.00 79.25 100 VAL A C 1
ATOM 776 O O . VAL A 1 100 ? 11.066 -1.455 -15.610 1.00 79.25 100 VAL A O 1
ATOM 779 N N . CYS A 1 101 ? 9.902 -3.280 -15.023 1.00 83.94 101 CYS A N 1
ATOM 780 C CA . CYS A 1 101 ? 10.282 -4.061 -16.201 1.00 83.94 101 CYS A CA 1
ATOM 781 C C . CYS A 1 101 ? 9.961 -3.350 -17.526 1.00 83.94 101 CYS A C 1
ATOM 783 O O . CYS A 1 101 ? 10.866 -3.260 -18.360 1.00 83.94 101 CYS A O 1
ATOM 785 N N . PRO A 1 102 ? 8.755 -2.788 -17.745 1.00 84.00 102 PRO A N 1
ATOM 786 C CA . PRO A 1 102 ? 8.439 -2.091 -18.987 1.00 84.00 102 PRO A CA 1
ATOM 787 C C . PRO A 1 102 ? 9.340 -0.878 -19.222 1.00 84.00 102 PRO A C 1
ATOM 789 O O . PRO A 1 102 ? 9.757 -0.645 -20.356 1.00 84.00 102 PRO A O 1
ATOM 792 N N . MET A 1 103 ? 9.697 -0.135 -18.166 1.00 82.31 103 MET A N 1
ATOM 793 C CA . MET A 1 103 ? 10.616 1.003 -18.273 1.00 82.31 103 MET A CA 1
ATOM 794 C C . MET A 1 103 ? 12.014 0.564 -18.718 1.00 82.31 103 MET A C 1
ATOM 796 O O . MET A 1 103 ? 12.583 1.164 -19.633 1.00 82.31 103 MET A O 1
ATOM 800 N N . ILE A 1 104 ? 12.548 -0.503 -18.114 1.00 84.62 104 ILE A N 1
ATOM 801 C CA . ILE A 1 104 ? 13.868 -1.045 -18.460 1.00 84.62 104 ILE A CA 1
ATOM 802 C C . ILE A 1 104 ? 13.865 -1.588 -19.890 1.00 84.62 104 ILE A C 1
ATOM 804 O O . ILE A 1 104 ? 14.725 -1.217 -20.686 1.00 84.62 104 ILE A O 1
ATOM 808 N N . ILE A 1 105 ? 12.876 -2.412 -20.248 1.00 87.38 105 ILE A N 1
ATOM 809 C CA . ILE A 1 105 ? 12.758 -2.990 -21.593 1.00 87.38 105 ILE A CA 1
ATOM 810 C C . ILE A 1 105 ? 12.639 -1.874 -22.637 1.00 87.38 105 ILE A C 1
ATOM 812 O O . ILE A 1 105 ? 13.335 -1.901 -23.648 1.00 87.38 105 ILE A O 1
ATOM 816 N N . MET A 1 106 ? 11.831 -0.841 -22.378 1.00 85.25 106 MET A N 1
ATOM 817 C CA . MET A 1 106 ? 11.700 0.315 -23.269 1.00 85.25 106 MET A CA 1
ATOM 818 C C . MET A 1 106 ? 13.031 1.058 -23.444 1.00 85.25 106 MET A C 1
ATOM 820 O O . MET A 1 106 ? 13.376 1.448 -24.561 1.00 85.25 106 MET A O 1
ATOM 824 N N . ALA A 1 107 ? 13.791 1.259 -22.365 1.00 80.69 107 ALA A N 1
ATOM 825 C CA . ALA A 1 107 ? 15.107 1.889 -22.432 1.00 80.69 107 ALA A CA 1
ATOM 826 C C . ALA A 1 107 ? 16.100 1.043 -23.247 1.00 80.69 107 ALA A C 1
ATOM 828 O O . ALA A 1 107 ? 16.784 1.574 -24.124 1.00 80.69 107 ALA A O 1
ATOM 829 N N . MET A 1 108 ? 16.120 -0.276 -23.029 1.00 83.62 108 MET A N 1
ATOM 830 C CA . MET A 1 108 ? 16.955 -1.211 -23.787 1.00 83.62 108 MET A CA 1
ATOM 831 C C . MET A 1 108 ? 16.595 -1.219 -25.276 1.00 83.62 108 MET A C 1
ATOM 833 O O . MET A 1 108 ? 17.486 -1.127 -26.117 1.00 83.62 108 MET A O 1
ATOM 837 N N . LEU A 1 109 ? 15.303 -1.260 -25.619 1.00 84.69 109 LEU A N 1
ATOM 838 C CA . LEU A 1 109 ? 14.832 -1.225 -27.007 1.00 84.69 109 LEU A CA 1
ATOM 839 C C . LEU A 1 109 ? 15.193 0.096 -27.701 1.00 84.69 109 LEU A C 1
ATOM 841 O O . LEU A 1 109 ? 15.674 0.087 -28.835 1.00 84.69 109 LEU A O 1
ATOM 845 N N . LYS A 1 110 ? 15.034 1.237 -27.015 1.00 79.62 110 LYS A N 1
ATOM 846 C CA . LYS A 1 110 ? 15.473 2.549 -27.524 1.00 79.62 110 LYS A CA 1
ATOM 847 C C . LYS A 1 110 ? 16.977 2.567 -27.788 1.00 79.62 110 LYS A C 1
ATOM 849 O O . LYS A 1 110 ? 17.401 2.998 -28.863 1.00 79.62 110 LYS A O 1
ATOM 854 N N . GLN A 1 111 ? 17.778 2.049 -26.861 1.00 78.25 111 GLN A N 1
ATOM 855 C CA . GLN A 1 111 ? 19.227 1.981 -27.027 1.00 78.25 111 GLN A CA 1
ATOM 856 C C . GLN A 1 111 ? 19.625 1.060 -28.190 1.00 78.25 111 GLN A C 1
ATOM 858 O O . GLN A 1 111 ? 20.416 1.464 -29.041 1.00 78.25 111 GLN 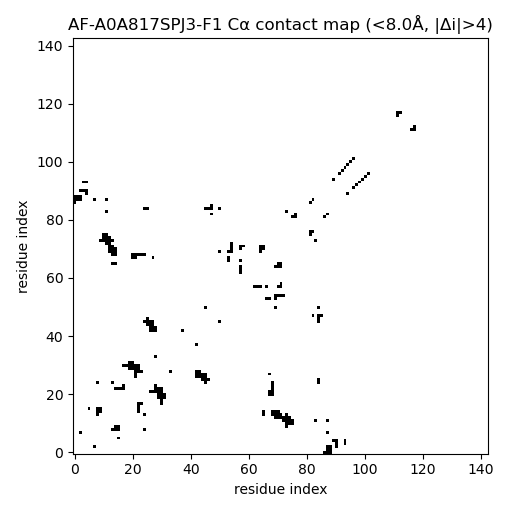A O 1
ATOM 863 N N . ALA A 1 112 ? 19.026 -0.129 -28.285 1.00 77.06 112 ALA A N 1
ATOM 864 C CA . ALA A 1 112 ? 19.264 -1.081 -29.369 1.00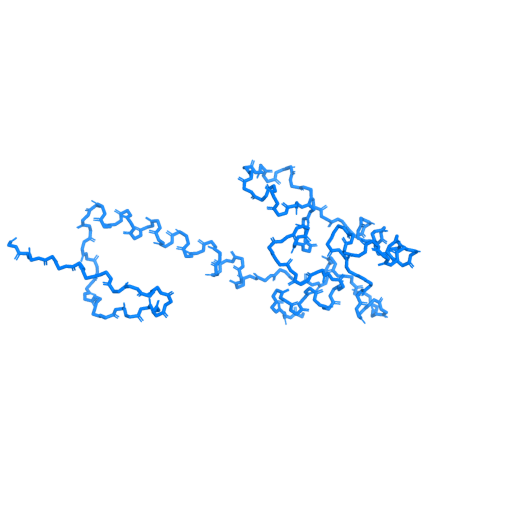 77.06 112 ALA A CA 1
ATOM 865 C C . ALA A 1 112 ? 18.897 -0.495 -30.744 1.00 77.06 112 ALA A C 1
ATOM 867 O O . ALA A 1 112 ? 19.672 -0.622 -31.695 1.00 77.06 112 ALA A O 1
ATOM 868 N N . SER A 1 113 ? 17.771 0.227 -30.834 1.00 75.88 113 SER A N 1
ATOM 869 C CA . SER A 1 113 ? 17.372 0.929 -32.062 1.00 75.88 113 SER A CA 1
ATOM 870 C C . SER A 1 113 ? 18.362 2.029 -32.461 1.00 75.88 113 SER A C 1
ATOM 872 O O . SER A 1 113 ? 18.690 2.164 -33.640 1.00 75.88 113 SER A O 1
ATOM 874 N N . THR A 1 114 ? 18.901 2.765 -31.481 1.00 77.06 114 THR A N 1
ATOM 875 C CA . THR A 1 114 ? 19.879 3.843 -31.702 1.00 77.06 114 THR A CA 1
ATOM 876 C C . THR A 1 114 ? 21.216 3.277 -32.179 1.00 77.06 114 THR A C 1
ATOM 878 O O . THR A 1 114 ? 21.833 3.815 -33.094 1.00 77.06 114 THR A O 1
ATOM 881 N N . MET A 1 115 ? 21.628 2.139 -31.616 1.00 72.19 115 MET A N 1
ATOM 882 C CA . MET A 1 115 ? 22.827 1.400 -32.018 1.00 72.19 115 MET A CA 1
ATOM 883 C C . MET A 1 115 ? 22.658 0.632 -33.345 1.00 72.19 115 MET A C 1
ATOM 885 O O . MET A 1 115 ? 23.606 -0.002 -33.799 1.00 72.19 115 MET A O 1
ATOM 889 N N . ARG A 1 116 ? 21.472 0.678 -33.981 1.00 64.88 116 ARG A N 1
ATOM 890 C CA . ARG A 1 116 ? 21.118 -0.081 -35.199 1.00 64.88 116 ARG A CA 1
ATOM 891 C C . ARG A 1 116 ? 21.380 -1.592 -35.081 1.00 64.88 116 ARG A C 1
ATOM 893 O O . ARG A 1 116 ? 21.609 -2.259 -36.090 1.00 64.88 116 ARG A O 1
ATOM 900 N N . LEU A 1 117 ? 21.314 -2.146 -33.870 1.00 55.38 117 LEU A N 1
ATOM 901 C CA . LEU A 1 117 ? 21.431 -3.585 -33.642 1.00 55.38 117 LEU A CA 1
ATOM 902 C C . LEU A 1 117 ? 20.140 -4.250 -34.150 1.00 55.38 117 LEU A C 1
ATOM 904 O O . LEU A 1 117 ? 19.073 -4.053 -33.575 1.00 55.38 117 LEU A O 1
ATOM 908 N N . ARG A 1 118 ? 20.221 -4.969 -35.280 1.00 55.94 118 ARG A N 1
ATOM 909 C CA . ARG A 1 118 ? 19.062 -5.534 -36.009 1.00 55.94 118 ARG A CA 1
ATOM 910 C C . ARG A 1 118 ? 18.888 -7.053 -35.892 1.00 55.94 118 ARG A C 1
ATOM 912 O O . ARG A 1 118 ? 18.002 -7.600 -36.536 1.00 55.94 118 ARG A O 1
ATOM 919 N N . THR A 1 119 ? 19.685 -7.750 -35.093 1.00 51.69 119 THR A N 1
ATOM 920 C CA . THR A 1 119 ? 19.648 -9.222 -35.029 1.00 51.69 119 THR A CA 1
ATOM 921 C C . THR A 1 119 ? 19.345 -9.735 -33.627 1.00 51.69 119 THR A C 1
ATOM 923 O O . THR A 1 119 ? 20.181 -9.612 -32.739 1.00 51.69 119 THR A O 1
ATOM 926 N N . TYR A 1 120 ? 18.166 -10.330 -33.448 1.00 42.56 120 TYR A N 1
ATOM 927 C CA . TYR A 1 120 ? 17.969 -11.788 -33.452 1.00 42.56 120 TYR A CA 1
ATOM 928 C C . TYR A 1 120 ? 16.697 -12.050 -34.281 1.00 42.56 120 TYR A C 1
ATOM 930 O O . TYR A 1 120 ? 15.793 -11.221 -34.258 1.00 42.56 120 TYR A O 1
ATOM 938 N N . GLY A 1 121 ? 16.709 -13.102 -35.104 1.00 42.66 121 GLY A N 1
ATOM 939 C CA . GLY A 1 121 ? 15.840 -13.301 -36.274 1.00 42.66 121 GLY A CA 1
ATOM 940 C C . GLY A 1 121 ? 14.356 -12.938 -36.117 1.00 42.66 121 GLY A C 1
ATOM 941 O O . GLY A 1 121 ? 13.737 -13.251 -35.110 1.00 42.66 121 GLY A O 1
ATOM 942 N N . GLU A 1 122 ? 13.836 -12.280 -37.159 1.00 41.00 122 GLU A N 1
ATOM 943 C CA . GLU A 1 122 ? 12.420 -12.185 -37.550 1.00 41.00 122 GLU A CA 1
ATOM 944 C C . GLU A 1 122 ? 11.406 -11.991 -36.410 1.00 41.00 122 GLU A C 1
ATOM 946 O O . GLU A 1 122 ? 10.669 -12.898 -36.036 1.00 41.00 122 GLU A O 1
ATOM 951 N N . ILE A 1 123 ? 11.289 -10.759 -35.904 1.00 43.53 123 ILE A N 1
ATOM 952 C CA . ILE A 1 123 ? 10.079 -10.353 -35.177 1.00 43.53 123 ILE A CA 1
ATOM 953 C C . ILE A 1 123 ? 9.054 -9.893 -36.217 1.00 43.53 123 ILE A C 1
ATOM 955 O O . ILE A 1 123 ? 8.927 -8.702 -36.513 1.00 43.53 123 ILE A O 1
ATOM 959 N N . GLU A 1 124 ? 8.339 -10.855 -36.798 1.00 41.88 124 GLU A N 1
ATOM 960 C CA . GLU A 1 124 ? 7.070 -10.585 -37.465 1.00 41.88 124 GLU A CA 1
ATOM 961 C C . GLU A 1 124 ? 5.970 -10.363 -36.414 1.00 41.88 124 GLU A C 1
ATOM 963 O O . GLU A 1 124 ? 5.756 -11.172 -35.517 1.00 41.88 124 GLU A O 1
ATOM 968 N N . TYR A 1 125 ? 5.277 -9.232 -36.569 1.00 42.53 125 TYR A N 1
ATOM 969 C CA . TYR A 1 125 ? 4.073 -8.791 -35.859 1.00 42.53 125 TYR A CA 1
ATOM 970 C C . TYR A 1 125 ? 4.165 -8.582 -34.342 1.00 42.53 125 TYR A C 1
ATOM 972 O O . TYR A 1 125 ? 4.030 -9.496 -33.536 1.00 42.53 125 TYR A O 1
ATOM 980 N N . PHE A 1 126 ? 4.169 -7.305 -33.944 1.00 37.28 126 PHE A N 1
ATOM 981 C CA . PHE A 1 126 ? 3.690 -6.921 -32.619 1.00 37.28 126 PHE A CA 1
ATO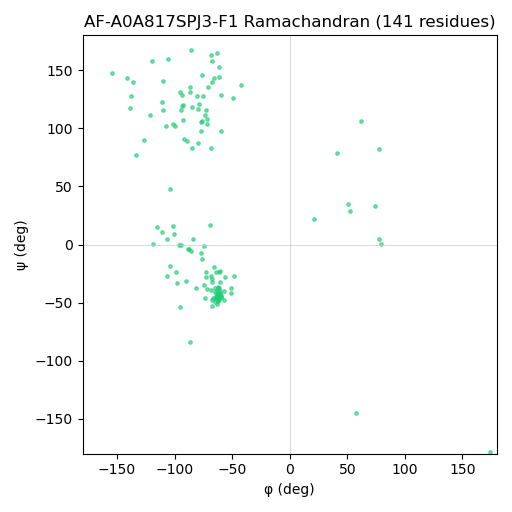M 982 C C . PHE A 1 126 ? 2.620 -5.830 -32.707 1.00 37.28 126 PHE A C 1
ATOM 984 O O . PHE A 1 126 ? 2.886 -4.629 -32.690 1.00 37.28 126 PHE A O 1
ATOM 991 N N . HIS A 1 127 ? 1.367 -6.276 -32.798 1.00 39.09 127 HIS A N 1
ATOM 992 C CA . HIS A 1 127 ? 0.201 -5.477 -32.440 1.00 39.09 127 HIS A CA 1
ATOM 993 C C . HIS A 1 127 ? 0.050 -5.507 -30.910 1.00 39.09 127 HIS A C 1
ATOM 995 O O . HIS A 1 127 ? -0.684 -6.334 -30.378 1.00 39.09 127 HIS A O 1
ATOM 1001 N N . MET A 1 128 ? 0.705 -4.592 -30.183 1.00 34.03 128 MET A N 1
ATOM 1002 C CA . MET A 1 128 ? 0.293 -4.273 -28.808 1.00 34.03 128 MET A CA 1
ATOM 1003 C C . MET A 1 128 ? -0.370 -2.890 -28.745 1.00 34.03 128 MET A C 1
ATOM 1005 O O . MET A 1 128 ? 0.281 -1.853 -28.709 1.00 34.03 128 MET A O 1
ATOM 1009 N N . LEU A 1 129 ? -1.706 -2.959 -28.679 1.00 33.41 129 LEU A N 1
ATOM 1010 C CA . LEU A 1 129 ? -2.612 -2.102 -27.902 1.00 33.41 129 LEU A CA 1
ATOM 1011 C C . LEU A 1 129 ? -2.936 -0.692 -28.430 1.00 33.41 129 LEU A C 1
ATOM 1013 O O . LEU A 1 129 ? -2.452 0.325 -27.946 1.00 33.41 129 LEU A O 1
ATOM 1017 N N . ASN A 1 130 ? -3.894 -0.645 -29.361 1.00 33.22 130 ASN A N 1
ATOM 1018 C CA . ASN A 1 130 ? -5.287 -0.155 -29.220 1.00 33.22 130 ASN A CA 1
ATOM 1019 C C . ASN A 1 130 ? -5.715 0.825 -28.088 1.00 33.22 130 ASN A C 1
ATOM 1021 O O . ASN A 1 130 ? -6.910 0.925 -27.817 1.00 33.22 130 ASN A O 1
ATOM 1025 N N . ARG A 1 131 ? -4.836 1.608 -27.449 1.00 40.00 131 ARG A N 1
ATOM 1026 C CA . ARG A 1 131 ? -5.264 2.708 -26.548 1.00 40.00 131 ARG A CA 1
ATOM 1027 C C . ARG A 1 131 ? -4.828 4.113 -26.957 1.00 40.00 131 ARG A C 1
ATOM 1029 O O . ARG A 1 131 ? -5.229 5.069 -26.302 1.00 40.00 131 ARG A O 1
ATOM 1036 N N . MET A 1 132 ? -4.118 4.279 -28.071 1.00 36.59 132 MET A N 1
ATOM 1037 C CA . MET A 1 132 ? -3.830 5.604 -28.630 1.00 36.59 132 MET A CA 1
ATOM 1038 C C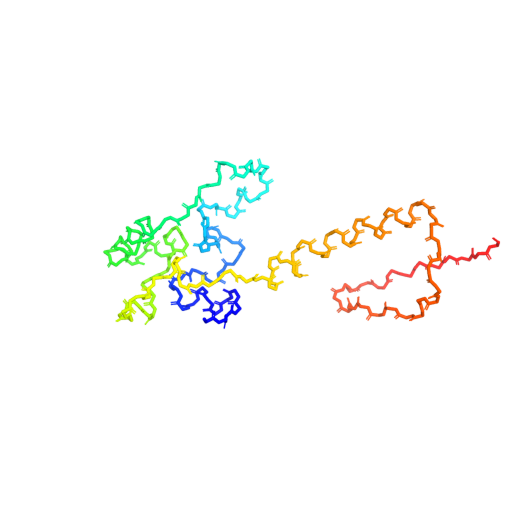 . MET A 1 132 ? -4.606 5.802 -29.934 1.00 36.59 132 MET A C 1
ATOM 1040 O O . MET A 1 132 ? -4.423 5.078 -30.906 1.00 36.59 132 MET A O 1
ATOM 1044 N N . ARG A 1 133 ? -5.525 6.774 -29.920 1.00 37.09 133 ARG A N 1
ATOM 1045 C CA . ARG A 1 133 ? -6.548 7.067 -30.944 1.00 37.09 133 ARG A CA 1
ATOM 1046 C C . ARG A 1 133 ? -6.009 7.623 -32.271 1.00 37.09 133 ARG A C 1
ATOM 1048 O O . ARG A 1 133 ? -6.780 8.161 -33.059 1.00 37.09 133 ARG A O 1
ATOM 1055 N N . THR A 1 134 ? -4.719 7.490 -32.548 1.00 33.84 134 THR A N 1
ATOM 1056 C CA . THR A 1 134 ? -4.108 7.956 -33.794 1.00 33.84 134 THR A CA 1
ATOM 1057 C C . THR A 1 134 ? -3.106 6.922 -34.311 1.00 33.84 134 THR A C 1
ATOM 1059 O O . THR A 1 134 ? -2.108 6.647 -33.645 1.00 33.84 134 THR A O 1
ATOM 1062 N N . PRO A 1 135 ? -3.336 6.332 -35.501 1.00 35.25 135 PRO A N 1
ATOM 1063 C CA . PRO A 1 135 ? -2.351 5.466 -36.127 1.00 35.25 135 PRO A CA 1
ATOM 1064 C C . PRO A 1 135 ? -1.198 6.331 -36.638 1.00 35.25 135 PRO A C 1
ATOM 1066 O O . PRO A 1 135 ? -1.312 7.008 -37.659 1.00 35.25 135 PRO A O 1
ATOM 1069 N N . ILE A 1 136 ? -0.072 6.317 -35.929 1.00 35.81 136 ILE A N 1
ATOM 1070 C CA . ILE A 1 136 ? 1.169 6.900 -36.438 1.00 35.81 136 ILE A CA 1
ATOM 1071 C C . ILE A 1 136 ? 1.745 5.901 -37.448 1.00 35.81 136 ILE A C 1
ATOM 1073 O O . ILE A 1 136 ? 2.375 4.911 -37.082 1.00 35.81 136 ILE A O 1
ATOM 1077 N N . LYS A 1 137 ? 1.491 6.138 -38.740 1.00 31.27 137 LYS A N 1
ATOM 1078 C CA . LYS A 1 137 ? 2.141 5.409 -39.837 1.00 31.27 137 LYS A CA 1
ATOM 1079 C C . LYS A 1 137 ? 3.558 5.941 -40.012 1.00 31.27 137 LYS A C 1
ATOM 1081 O O . LYS A 1 137 ? 3.746 7.015 -40.575 1.00 31.27 137 LYS A O 1
ATOM 1086 N N . ILE A 1 138 ? 4.550 5.171 -39.580 1.00 37.06 138 ILE A N 1
ATOM 1087 C CA . ILE A 1 138 ? 5.948 5.418 -39.940 1.00 37.06 138 ILE A CA 1
ATOM 1088 C C . ILE A 1 138 ? 6.298 4.460 -41.079 1.00 37.06 138 ILE A C 1
ATOM 1090 O O . ILE A 1 138 ? 6.497 3.268 -40.863 1.00 37.06 138 ILE A O 1
ATOM 1094 N N . VAL A 1 139 ? 6.321 4.981 -42.308 1.00 33.88 139 VAL A N 1
ATOM 1095 C CA . VAL A 1 139 ? 6.760 4.242 -43.500 1.00 33.88 139 VAL A CA 1
ATOM 1096 C C . VAL A 1 139 ? 8.245 4.522 -43.697 1.00 33.88 139 VAL A C 1
ATOM 1098 O O . VAL A 1 139 ? 8.620 5.620 -44.098 1.00 33.88 139 VAL A O 1
ATOM 1101 N N . LEU A 1 140 ? 9.094 3.535 -43.417 1.00 38.34 140 LEU A N 1
ATOM 1102 C CA . LEU A 1 140 ? 10.520 3.606 -43.731 1.00 38.34 140 LEU A CA 1
ATOM 1103 C C . LEU A 1 140 ? 10.784 2.793 -44.995 1.00 38.34 140 LEU A C 1
ATOM 1105 O O . LEU A 1 140 ? 10.797 1.564 -44.973 1.00 38.34 140 LEU A O 1
ATOM 1109 N N . ARG A 1 141 ? 10.965 3.503 -46.112 1.00 29.53 141 ARG A N 1
ATOM 1110 C CA . ARG A 1 141 ? 11.412 2.926 -47.382 1.00 29.53 141 ARG A CA 1
ATOM 1111 C C . ARG A 1 141 ? 12.927 2.747 -47.301 1.00 29.53 141 ARG A C 1
ATOM 1113 O O . ARG A 1 141 ? 13.645 3.727 -47.122 1.00 29.53 141 ARG A O 1
ATOM 1120 N N . VAL A 1 142 ? 13.385 1.504 -47.368 1.00 47.44 142 VAL A N 1
ATOM 1121 C CA . VAL A 1 142 ? 14.807 1.153 -47.284 1.00 47.44 142 VAL A CA 1
ATOM 1122 C C . VAL A 1 142 ? 15.362 1.085 -48.711 1.00 47.44 142 VAL A C 1
ATOM 1124 O O . VAL A 1 142 ? 14.829 0.326 -49.519 1.00 47.44 142 VAL A O 1
ATOM 1127 N N . TYR A 1 143 ? 16.369 1.911 -49.009 1.00 38.03 143 TYR A N 1
ATOM 1128 C CA . TYR A 1 143 ? 17.328 1.692 -50.099 1.00 38.03 143 TYR A CA 1
ATOM 1129 C C . TYR A 1 143 ? 18.587 1.064 -49.505 1.00 38.03 143 TYR A C 1
ATOM 1131 O O . TYR A 1 143 ? 18.916 1.435 -48.351 1.00 38.03 143 TYR A O 1
#

pLDDT: mean 77.48, std 21.03, range [29.53, 96.81]

Solvent-accessible surface area (backbone atoms only — not comparable to full-atom values): 8973 Å² total; per-residue (Å²): 120,89,56,57,64,60,58,46,21,57,47,40,14,31,46,80,51,78,86,47,52,28,48,47,84,55,37,69,51,42,51,90,59,66,82,57,90,68,56,82,92,71,61,56,62,54,46,67,67,58,50,54,50,47,38,54,50,38,71,76,41,63,86,56,54,61,44,87,21,33,58,43,72,31,83,51,62,88,41,88,94,49,44,58,74,79,57,52,65,79,38,60,59,54,58,40,61,66,45,50,47,51,54,51,53,50,51,51,51,53,50,35,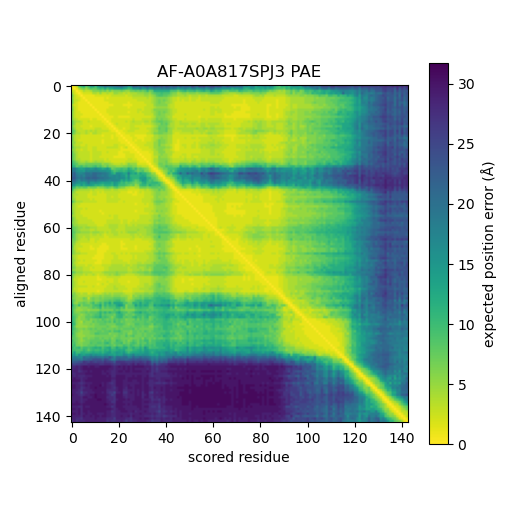58,74,70,62,65,83,81,74,85,83,86,76,82,83,91,81,72,96,78,65,99,64,90,81,82,81,84,82,85,83,131

Foldseek 3Di:
DDDALQVLCQQAQFDNDCQAQQNDLFFLDTNVRVPDPPDPVRTHTDDLVNVVVLQVVCVVPVVCPPDSRGNHHGPCNVPPPDHSSPHRDDNCCCCPVVNDPVVVVVVVVVVCVVVVVDDDDDPDDDPPDDPDPDPPDDDDDDD